Protein 2VB1 (pdb70)

CATH classification: 1.10.530.10

Foldseek 3Di:
DADDLLRVLVLLVVLPNDCQLNDHSLLLSQQLCQQPVRQQQDWAQDPQQWIFHGSNRHIQQDDAPQPGHPNGNNQLVHHRVVSSDPRNNSVSSSVSSCVVVPDDVVVRPSSVVPPPPDPSVVSNPPHDD

InterPro domains:
  IPR000974 Glycoside hydrolase, family 22, lysozyme [PR00137] (20-38)
  IPR000974 Glycoside hydrolase, family 22, lysozyme [PR00137] (51-63)
  IPR000974 Glycoside hydrolase, family 22, lysozyme [PR00137] (88-98)
  IPR000974 Glycoside hydrolase, family 22, lysozyme [PR00137] (99-114)
  IPR000974 Glycoside hydrolase, family 22, lysozyme [PR00137] (121-130)
  IPR000974 Glycoside hydrolase, family 22, lysozyme [PR00137] (131-144)
  IPR001916 Glycoside hydrolase, family 22 [PF00062] (19-145)
  IPR001916 Glycoside hydrolase, family 22 [PR00135] (21-31)
  IPR001916 Glycoside hydrolase, family 22 [PR00135] (41-50)
  IPR001916 Glycoside hydrolase, family 22 [PR00135] (68-84)
  IPR001916 Glycoside hydrolase, family 22 [PR00135] (92-101)
  IPR001916 Glycoside hydrolase, family 22 [PR00135] (102-117)
  IPR001916 Glycoside hydrolase, family 22 [PR00135] (122-133)
  IPR001916 Glycoside hydrolase, family 22 [PS51348] (19-147)
  IPR001916 Glycoside hydrolase, family 22 [PTHR11407] (5-146)
  IPR001916 Glycoside hydrolase, family 22 [SM00263] (19-146)
  IPR019799 Glycoside hydrolase family 22 domain [PS00128] (94-112)
  IPR023346 Lysozyme-like domain superfamily [SSF53955] (18-146)

Structure (mmCIF, N/CA/C/O backbone):
data_2VB1
#
_entry.id   2VB1
#
_cell.length_a   27.070
_cell.length_b   31.250
_cell.length_c   33.760
_cell.angle_alpha   87.98
_cell.angle_beta   108.00
_cell.angle_gamma   112.11
#
_symmetry.space_group_name_H-M   'P 1'
#
loop_
_entity.id
_entity.type
_entity.pdbx_description
1 polymer 'LYSOZYME C'
2 non-polymer 'ACETATE ION'
3 non-polymer 1,2-ETHANEDIOL
4 non-polymer 'NITRATE ION'
5 water water
#
loop_
_atom_site.group_PDB
_atom_site.id
_atom_site.type_symbol
_atom_site.label_atom_id
_atom_site.label_alt_id
_atom_site.label_comp_id
_atom_site.label_asym_id
_atom_site.label_entity_id
_atom_site.label_seq_id
_atom_site.pdbx_PDB_ins_code
_atom_site.Cartn_x
_atom_site.Cartn_y
_atom_site.Cartn_z
_atom_site.occupancy
_atom_site.B_iso_or_equiv
_atom_site.auth_seq_id
_atom_site.auth_comp_id
_atom_site.auth_asym_id
_atom_site.auth_atom_id
_atom_site.pdbx_PDB_model_num
ATOM 1 N N . LYS A 1 1 ? 1.984 5.113 14.226 1.00 6.14 1 LYS A N 1
ATOM 2 C CA . LYS A 1 1 ? 1.811 6.069 13.092 1.00 5.23 1 LYS A CA 1
ATOM 3 C C . LYS A 1 1 ? 2.502 7.339 13.503 1.00 4.84 1 LYS A C 1
ATOM 4 O O . LYS A 1 1 ? 2.414 7.746 14.659 1.00 5.74 1 LYS A O 1
ATOM 32 N N . VAL A 1 2 ? 3.158 7.981 12.535 1.00 4.37 2 VAL A N 1
ATOM 33 C CA . VAL A 1 2 ? 3.746 9.291 12.770 1.00 3.86 2 VAL A CA 1
ATOM 34 C C . VAL A 1 2 ? 2.924 10.265 11.925 1.00 3.50 2 VAL A C 1
ATOM 35 O O . VAL A 1 2 ? 2.943 10.204 10.688 1.00 4.08 2 VAL A O 1
ATOM 48 N N . PHE A 1 3 ? 2.160 11.136 12.605 1.00 3.59 3 PHE A N 1
ATOM 49 C CA . PHE A 1 3 ? 1.304 12.072 11.917 1.00 3.48 3 PHE A CA 1
ATOM 50 C C . PHE A 1 3 ? 2.098 13.231 11.283 1.00 3.53 3 PHE A C 1
ATOM 51 O O . PHE A 1 3 ? 3.153 13.623 11.748 1.00 4.28 3 PHE A O 1
ATOM 68 N N . GLY A 1 4 ? 1.468 13.810 10.239 1.00 3.65 4 GLY A N 1
ATOM 69 C CA . GLY A 1 4 ? 1.787 15.159 9.836 1.00 4.02 4 GLY A CA 1
ATOM 70 C C . GLY A 1 4 ? 1.006 16.175 10.655 1.00 3.59 4 GLY A C 1
ATOM 71 O O . GLY A 1 4 ? -0.045 15.856 11.213 1.00 3.64 4 GLY A O 1
ATOM 75 N N A ARG A 1 5 ? 1.466 17.469 10.726 0.72 3.16 5 ARG A N 1
ATOM 76 N N B ARG A 1 5 ? 1.664 17.227 10.628 0.28 4.64 5 ARG A N 1
ATOM 77 C CA A ARG A 1 5 ? 0.795 18.453 11.569 0.72 3.09 5 ARG A CA 1
ATOM 78 C CA B ARG A 1 5 ? 1.042 18.269 11.367 0.28 4.47 5 ARG A CA 1
ATOM 79 C C A ARG A 1 5 ? -0.640 18.704 11.115 0.72 3.08 5 ARG A C 1
ATOM 80 C C B ARG A 1 5 ? -0.393 18.572 11.028 0.28 4.01 5 ARG A C 1
ATOM 81 O O A ARG A 1 5 ? -1.521 18.845 11.937 0.72 3.19 5 ARG A O 1
ATOM 82 O O B ARG A 1 5 ? -1.201 18.596 11.905 0.28 4.39 5 ARG A O 1
ATOM 123 N N . CYS A 1 6 ? -0.808 18.818 9.774 1.00 3.68 6 CYS A N 1
ATOM 124 C CA . CYS A 1 6 ? -2.132 19.145 9.321 1.00 3.76 6 CYS A CA 1
ATOM 125 C C . CYS A 1 6 ? -3.099 17.960 9.456 1.00 3.69 6 CYS A C 1
ATOM 126 O O . CYS A 1 6 ? -4.290 18.146 9.760 1.00 4.26 6 CYS A O 1
ATOM 133 N N . GLU A 1 7 ? -2.589 16.758 9.225 1.00 3.53 7 GLU A N 1
ATOM 134 C CA . GLU A 1 7 ? -3.391 15.554 9.400 1.00 3.46 7 GLU A CA 1
ATOM 135 C C . GLU A 1 7 ? -3.799 15.410 10.865 1.00 3.42 7 GLU A C 1
ATOM 136 O O . GLU A 1 7 ? -4.948 15.082 11.188 1.00 4.00 7 GLU A O 1
ATOM 148 N N . LEU A 1 8 ? -2.851 15.654 11.777 1.00 3.35 8 LEU A N 1
ATOM 149 C CA . LEU A 1 8 ? -3.192 15.570 13.188 1.00 3.36 8 LEU A CA 1
ATOM 150 C C . LEU A 1 8 ? -4.165 16.678 13.564 1.00 3.48 8 LEU A C 1
ATOM 151 O O . LEU A 1 8 ? -5.110 16.438 14.331 1.00 3.93 8 LEU A O 1
ATOM 167 N N . ALA A 1 9 ? -3.955 17.887 13.047 1.00 3.68 9 ALA A N 1
ATOM 168 C CA . ALA A 1 9 ? -4.867 18.981 13.338 1.00 3.89 9 ALA A CA 1
ATOM 169 C C . ALA A 1 9 ? -6.305 18.583 12.960 1.00 3.91 9 ALA A C 1
ATOM 170 O O . ALA A 1 9 ? -7.238 18.814 13.719 1.00 4.39 9 ALA A O 1
ATOM 177 N N . ALA A 1 10 ? -6.470 18.020 11.755 1.00 4.30 10 ALA A N 1
ATOM 178 C CA . ALA A 1 10 ? -7.817 17.667 11.324 1.00 4.63 10 ALA A CA 1
ATOM 179 C C . ALA A 1 10 ? -8.419 16.586 12.197 1.00 4.51 10 ALA A C 1
ATOM 180 O O . ALA A 1 10 ? -9.610 16.638 12.537 1.00 5.13 10 ALA A O 1
ATOM 187 N N . ALA A 1 11 ? -7.625 15.574 12.565 1.00 4.31 11 ALA A N 1
ATOM 188 C CA . ALA A 1 11 ? -8.119 14.507 13.418 1.00 4.47 11 ALA A CA 1
ATOM 189 C C . ALA A 1 11 ? -8.502 15.042 14.803 1.00 4.20 11 ALA A C 1
ATOM 190 O O . ALA A 1 11 ? -9.539 14.700 15.357 1.00 4.85 11 ALA A O 1
ATOM 197 N N . MET A 1 12 ? -7.626 15.893 15.368 1.00 3.84 12 MET A N 1
ATOM 198 C CA . MET A 1 12 ? -7.926 16.470 16.667 1.00 3.79 12 MET A CA 1
ATOM 199 C C . MET A 1 12 ? -9.184 17.332 16.618 1.00 4.17 12 MET A C 1
ATOM 200 O O . MET A 1 12 ? -9.977 17.328 17.556 1.00 5.06 12 MET A O 1
ATOM 214 N N . LYS A 1 13 ? -9.373 18.072 15.530 1.00 4.25 13 LYS A N 1
ATOM 215 C CA . LYS A 1 13 ? -10.563 18.899 15.383 1.00 4.97 13 LYS A CA 1
ATOM 216 C C . LYS A 1 13 ? -11.813 18.017 15.298 1.00 5.10 13 LYS A C 1
ATOM 217 O O . LYS A 1 13 ? -12.834 18.305 15.922 1.00 5.62 13 LYS A O 1
ATOM 236 N N . ARG A 1 14 ? -11.752 16.928 14.519 1.00 4.98 14 ARG A N 1
ATOM 237 C CA . ARG A 1 14 ? -12.899 16.029 14.440 1.00 5.61 14 ARG A CA 1
ATOM 238 C C . ARG A 1 14 ? -13.248 15.482 15.790 1.00 5.96 14 ARG A C 1
ATOM 239 O O . ARG A 1 14 ? -14.430 15.235 16.075 1.00 8.24 14 ARG A O 1
ATOM 278 N N . HIS A 1 15 ? -12.249 15.252 16.646 1.00 5.76 15 HIS A N 1
ATOM 279 C CA . HIS A 1 15 ? -12.449 14.731 17.991 1.00 6.82 15 HIS A CA 1
ATOM 280 C C . HIS A 1 15 ? -12.709 15.795 19.022 1.00 7.06 15 HIS A C 1
ATOM 281 O O . HIS A 1 15 ? -12.753 15.505 20.196 1.00 9.25 15 HIS A O 1
ATOM 306 N N . GLY A 1 16 ? -12.964 17.064 18.598 1.00 6.67 16 GLY A N 1
ATOM 307 C CA . GLY A 1 16 ? -13.454 18.075 19.496 1.00 7.11 16 GLY A CA 1
ATOM 308 C C . GLY A 1 16 ? -12.431 18.819 20.285 1.00 6.23 16 GLY A C 1
ATOM 309 O O . GLY A 1 16 ? -12.824 19.479 21.236 1.00 8.68 16 GLY A O 1
ATOM 313 N N . LEU A 1 17 ? -11.136 18.836 19.887 1.00 5.37 17 LEU A N 1
ATOM 314 C CA A LEU A 1 17 ? -10.150 19.598 20.671 0.72 5.39 17 LEU A CA 1
ATOM 315 C CA B LEU A 1 17 ? -10.118 19.513 20.654 0.28 5.36 17 LEU A CA 1
ATOM 316 C C . LEU A 1 17 ? -10.023 21.024 20.340 1.00 5.44 17 LEU A C 1
ATOM 317 O O . LEU A 1 17 ? -9.456 21.762 21.171 1.00 6.04 17 LEU A O 1
ATOM 347 N N . ASP A 1 18 ? -10.473 21.485 19.187 1.00 5.39 18 ASP A N 1
ATOM 348 C CA A ASP A 1 18 ? -10.239 22.884 18.888 0.68 4.62 18 ASP A CA 1
ATOM 349 C CA B ASP A 1 18 ? -10.469 22.972 18.904 0.40 9.42 18 ASP A CA 1
ATOM 350 C C A ASP A 1 18 ? -11.080 23.737 19.834 0.68 4.42 18 ASP A C 1
ATOM 351 C C B ASP A 1 18 ? -11.235 23.875 19.847 0.32 8.78 18 ASP A C 1
ATOM 352 O O A ASP A 1 18 ? -12.309 23.693 19.776 0.68 5.22 18 ASP A O 1
ATOM 353 O O B ASP A 1 18 ? -12.479 23.866 19.919 0.32 15.29 18 ASP A O 1
ATOM 369 N N A ASN A 1 19 ? -10.413 24.530 20.675 0.80 4.20 19 ASN A N 1
ATOM 370 N N B ASN A 1 19 ? -10.570 24.727 20.633 0.20 7.16 19 ASN A N 1
ATOM 371 C CA A ASN A 1 19 ? -11.082 25.375 21.661 0.80 3.87 19 ASN A CA 1
ATOM 372 C CA B ASN A 1 19 ? -10.855 25.664 21.730 0.20 9.83 19 ASN A CA 1
ATOM 373 C C A ASN A 1 19 ? -11.670 24.576 22.810 0.80 3.76 19 ASN A C 1
ATOM 374 C C B ASN A 1 19 ? -11.342 25.102 23.065 0.20 9.22 19 ASN A C 1
ATOM 375 O O A ASN A 1 19 ? -12.469 25.126 23.586 0.80 4.27 19 ASN A O 1
ATOM 376 O O B ASN A 1 19 ? -11.880 25.746 23.979 0.20 12.23 19 ASN A O 1
ATOM 397 N N A TYR A 1 20 ? -11.243 23.333 22.984 0.87 4.18 20 TYR A N 1
ATOM 398 N N B TYR A 1 20 ? -11.146 23.834 23.216 0.13 6.55 20 TYR A N 1
ATOM 399 C CA A TYR A 1 20 ? -11.710 22.554 24.124 0.87 4.10 20 TYR A CA 1
ATOM 400 C CA B TYR A 1 20 ? -11.631 22.981 24.278 0.13 6.61 20 TYR A CA 1
ATOM 401 C C A TYR A 1 20 ? -11.173 23.193 25.411 0.87 4.12 20 TYR A C 1
ATOM 402 C C B TYR A 1 20 ? -11.041 23.477 25.594 0.13 6.50 20 TYR A C 1
ATOM 403 O O A TYR A 1 20 ? -9.964 23.373 25.561 0.87 4.38 20 TYR A O 1
ATOM 404 O O B TYR A 1 20 ? -9.835 23.614 25.766 0.13 7.52 20 TYR A O 1
ATOM 428 N N A ARG A 1 21 ? -12.127 23.585 26.249 0.70 4.47 21 ARG A N 1
ATOM 429 N N B ARG A 1 21 ? -12.008 23.731 26.483 0.30 7.06 21 ARG A N 1
ATOM 430 C CA A ARG A 1 21 ? -11.829 24.316 27.486 0.70 4.45 21 ARG A CA 1
ATOM 431 C CA B ARG A 1 21 ? -11.571 24.331 27.682 0.30 6.22 21 ARG A CA 1
ATOM 432 C C A ARG A 1 21 ? -10.870 25.497 27.223 0.70 3.81 21 ARG A C 1
ATOM 433 C C B ARG A 1 21 ? -10.607 25.509 27.624 0.30 6.01 21 ARG A C 1
ATOM 434 O O A ARG A 1 21 ? -10.035 25.868 28.037 0.70 5.15 21 ARG A O 1
ATOM 435 O O B ARG A 1 21 ? -9.790 25.790 28.483 0.30 6.48 21 ARG A O 1
ATOM 476 N N A GLY A 1 22 ? -11.077 26.152 26.086 0.79 3.54 22 GLY A N 1
ATOM 477 N N B GLY A 1 22 ? -10.732 26.406 26.665 0.21 7.12 22 GLY A N 1
ATOM 478 C CA A GLY A 1 22 ? -10.356 27.359 25.763 0.79 3.55 22 GLY A CA 1
ATOM 479 C CA B GLY A 1 22 ? -9.897 27.601 26.609 0.21 6.30 22 GLY A CA 1
ATOM 480 C C A GLY A 1 22 ? -8.960 27.184 25.193 0.79 3.24 22 GLY A C 1
ATOM 481 C C B GLY A 1 22 ? -8.649 27.364 25.718 0.21 5.44 22 GLY A C 1
ATOM 482 O O A GLY A 1 22 ? -8.245 28.180 25.080 0.79 3.98 22 GLY A O 1
ATOM 483 O O B GLY A 1 22 ? -7.893 28.359 25.692 0.21 7.24 22 GLY A O 1
ATOM 490 N N A TYR A 1 23 ? -8.608 25.950 24.792 0.79 3.33 23 TYR A N 1
ATOM 491 N N B TYR A 1 23 ? -8.473 26.174 25.092 0.21 5.23 23 TYR A N 1
ATOM 492 C CA . TYR A 1 23 ? -7.295 25.702 24.226 1.00 3.81 23 TYR A CA 1
ATOM 493 C C A TYR A 1 23 ? -7.442 25.418 22.725 0.79 3.48 23 TYR A C 1
ATOM 494 C C B TYR A 1 23 ? -7.596 25.578 22.711 0.22 4.50 23 TYR A C 1
ATOM 495 O O . TYR A 1 23 ? -8.062 24.465 22.296 1.00 4.22 23 TYR A O 1
ATOM 514 N N A SER A 1 24 ? -6.879 26.352 21.945 0.79 3.55 24 SER A N 1
ATOM 515 N N B SER A 1 24 ? -7.228 26.748 22.123 0.22 7.50 24 SER A N 1
ATOM 516 C CA A SER A 1 24 ? -6.998 26.275 20.510 0.79 3.34 24 SER A CA 1
ATOM 517 C CA B SER A 1 24 ? -7.034 26.966 20.707 0.22 7.36 24 SER A CA 1
ATOM 518 C C A SER A 1 24 ? -6.314 25.013 19.965 0.79 3.17 24 SER A C 1
ATOM 519 C C B SER A 1 24 ? -6.386 25.699 20.137 0.22 6.87 24 SER A C 1
ATOM 520 O O A SER A 1 24 ? -5.394 24.433 20.546 0.79 3.44 24 SER A O 1
ATOM 521 O O B SER A 1 24 ? -5.434 25.081 20.665 0.22 8.10 24 SER A O 1
ATOM 536 N N A LEU A 1 25 ? -6.761 24.662 18.751 0.83 3.34 25 LEU A N 1
ATOM 537 N N B LEU A 1 25 ? -6.840 25.284 18.976 0.17 6.88 25 LEU A N 1
ATOM 538 C CA A LEU A 1 25 ? -6.172 23.532 18.049 0.83 3.18 25 LEU A CA 1
ATOM 539 C CA B LEU A 1 25 ? -6.326 24.063 18.365 0.17 5.23 25 LEU A CA 1
ATOM 540 C C A LEU A 1 25 ? -4.648 23.619 17.956 0.83 3.22 25 LEU A C 1
ATOM 541 C C B LEU A 1 25 ? -4.820 23.913 18.203 0.17 4.25 25 LEU A C 1
ATOM 542 O O A LEU A 1 25 ? -3.963 22.606 18.111 0.83 3.93 25 LEU A O 1
ATOM 543 O O B LEU A 1 25 ? -4.222 22.865 18.468 0.17 4.59 25 LEU A O 1
ATOM 574 N N . GLY A 1 26 ? -4.118 24.827 17.691 1.00 3.70 26 GLY A N 1
ATOM 575 C CA . GLY A 1 26 ? -2.680 24.946 17.586 1.00 3.98 26 GLY A CA 1
ATOM 576 C C . GLY A 1 26 ? -1.950 24.576 18.869 1.00 3.42 26 GLY A C 1
ATOM 577 O O . GLY A 1 26 ? -0.848 24.027 18.827 1.00 3.62 26 GLY A O 1
ATOM 581 N N . ASN A 1 27 ? -2.543 24.897 20.030 1.00 3.54 27 ASN A N 1
ATOM 582 C CA . ASN A 1 27 ? -1.946 24.449 21.278 1.00 3.32 27 ASN A CA 1
ATOM 583 C C . ASN A 1 27 ? -1.809 22.924 21.344 1.00 3.20 27 ASN A C 1
ATOM 584 O O . ASN A 1 27 ? -0.789 22.410 21.812 1.00 3.44 27 ASN A O 1
ATOM 595 N N . TRP A 1 28 ? -2.862 22.214 20.931 1.00 3.31 28 TRP A N 1
ATOM 596 C CA . TRP A 1 28 ? -2.856 20.757 20.995 1.00 3.26 28 TRP A CA 1
ATOM 597 C C . TRP A 1 28 ? -1.864 20.139 20.011 1.00 3.02 28 TRP A C 1
ATOM 598 O O . TRP A 1 28 ? -1.181 19.165 20.332 1.00 3.40 28 TRP A O 1
ATOM 619 N N . VAL A 1 29 ? -1.817 20.697 18.785 1.00 3.04 29 VAL A N 1
ATOM 620 C CA . VAL A 1 29 ? -0.876 20.186 17.797 1.00 2.86 29 VAL A CA 1
ATOM 621 C C . VAL A 1 29 ? 0.556 20.453 18.255 1.00 2.92 29 VAL A C 1
ATOM 622 O O . VAL A 1 29 ? 1.426 19.586 18.156 1.00 3.24 29 VAL A O 1
ATOM 635 N N . CYS A 1 30 ? 0.812 21.676 18.756 1.00 3.08 30 CYS A N 1
ATOM 636 C CA . CYS A 1 30 ? 2.126 22.000 19.284 1.00 3.13 30 CYS A CA 1
ATOM 637 C C . CYS A 1 30 ? 2.514 21.051 20.422 1.00 2.99 30 CYS A C 1
ATOM 638 O O . CYS A 1 30 ? 3.642 20.563 20.489 1.00 3.25 30 CYS A O 1
ATOM 645 N N . ALA A 1 31 ? 1.557 20.769 21.329 1.00 3.04 31 ALA A N 1
ATOM 646 C CA . ALA A 1 31 ? 1.877 19.876 22.429 1.00 3.14 31 ALA A CA 1
ATOM 647 C C . ALA A 1 31 ? 2.299 18.505 21.896 1.00 3.01 31 ALA A C 1
ATOM 648 O O . ALA A 1 31 ? 3.268 17.909 22.381 1.00 3.51 31 ALA A O 1
ATOM 655 N N . ALA A 1 32 ? 1.554 17.978 20.913 1.00 3.03 32 ALA A N 1
ATOM 656 C CA . ALA A 1 32 ? 1.905 16.681 20.367 1.00 3.03 32 ALA A CA 1
ATOM 657 C C . ALA A 1 32 ? 3.267 16.703 19.667 1.00 3.05 32 ALA A C 1
ATOM 658 O O . ALA A 1 32 ? 4.039 15.737 19.758 1.00 3.64 32 ALA A O 1
ATOM 665 N N . LYS A 1 33 ? 3.566 17.789 18.949 1.00 3.06 33 LYS A N 1
ATOM 666 C CA . LYS A 1 33 ? 4.856 17.888 18.271 1.00 3.29 33 LYS A CA 1
ATOM 667 C C . LYS A 1 33 ? 5.992 17.677 19.266 1.00 3.35 33 LYS A C 1
ATOM 668 O O . LYS A 1 33 ? 6.944 16.932 19.001 1.00 4.08 33 LYS A O 1
ATOM 687 N N . PHE A 1 34 ? 5.924 18.402 20.393 1.00 3.32 34 PHE A N 1
ATOM 688 C CA . PHE A 1 34 ? 7.055 18.392 21.299 1.00 3.79 34 PHE A CA 1
ATOM 689 C C . PHE A 1 34 ? 7.002 17.254 22.320 1.00 3.79 34 PHE A C 1
ATOM 690 O O . PHE A 1 34 ? 8.045 16.847 22.819 1.00 5.59 34 PHE A O 1
ATOM 707 N N . GLU A 1 35 ? 5.805 16.722 22.601 1.00 3.20 35 GLU A N 1
ATOM 708 C CA . GLU A 1 35 ? 5.722 15.553 23.462 1.00 3.19 35 GLU A CA 1
ATOM 709 C C . GLU A 1 35 ? 6.248 14.298 22.764 1.00 3.28 35 GLU A C 1
ATOM 710 O O . GLU A 1 35 ? 6.992 13.525 23.356 1.00 3.79 35 GLU A O 1
ATOM 722 N N . SER A 1 36 ? 5.817 14.081 21.503 1.00 4.19 36 SER A N 1
ATOM 723 C CA . SER A 1 36 ? 6.037 12.791 20.861 1.00 4.48 36 SER A CA 1
ATOM 724 C C . SER A 1 36 ? 6.589 12.897 19.451 1.00 4.12 36 SER A C 1
ATOM 725 O O . SER A 1 36 ? 6.749 11.846 18.797 1.00 4.51 36 SER A O 1
ATOM 733 N N . ASN A 1 37 ? 6.794 14.103 18.918 1.00 4.26 37 ASN A N 1
ATOM 734 C CA A ASN A 1 37 ? 7.084 14.348 17.464 0.47 4.17 37 ASN A CA 1
ATOM 735 C CA B ASN A 1 37 ? 7.113 14.202 17.560 0.52 5.07 37 ASN A CA 1
ATOM 736 C C . ASN A 1 37 ? 6.063 13.542 16.650 1.00 3.48 37 ASN A C 1
ATOM 737 O O . ASN A 1 37 ? 6.369 12.973 15.607 1.00 4.23 37 ASN A O 1
ATOM 757 N N . PHE A 1 38 ? 4.801 13.647 17.095 1.00 3.13 38 PHE A N 1
ATOM 758 C CA . PHE A 1 38 ? 3.650 13.164 16.356 1.00 3.14 38 PHE A CA 1
ATOM 759 C C . PHE A 1 38 ? 3.579 11.629 16.241 1.00 3.06 38 PHE A C 1
ATOM 760 O O . PHE A 1 38 ? 2.803 11.106 15.437 1.00 3.54 38 PHE A O 1
ATOM 777 N N . ASN A 1 39 ? 4.345 10.912 17.073 1.00 3.45 39 ASN A N 1
ATOM 778 C CA A ASN A 1 39 ? 4.369 9.471 16.979 0.55 3.05 39 ASN A CA 1
ATOM 779 C CA B ASN A 1 39 ? 4.463 9.438 17.045 0.45 3.44 39 ASN A CA 1
ATOM 780 C C . ASN A 1 39 ? 3.416 8.836 17.999 1.00 2.86 39 ASN A C 1
ATOM 781 O O . ASN A 1 39 ? 3.573 8.950 19.218 1.00 3.09 39 ASN A O 1
ATOM 801 N N . THR A 1 40 ? 2.393 8.154 17.454 1.00 3.02 40 THR A N 1
ATOM 802 C CA . THR A 1 40 ? 1.393 7.545 18.302 1.00 2.94 40 THR A CA 1
ATOM 803 C C . THR A 1 40 ? 1.932 6.441 19.201 1.00 2.80 40 THR A C 1
ATOM 804 O O . THR A 1 40 ? 1.267 6.093 20.185 1.00 3.42 40 THR A O 1
ATOM 815 N N . GLN A 1 41 ? 3.095 5.879 18.863 1.00 2.90 41 GLN A N 1
ATOM 816 C CA A GLN A 1 41 ? 3.648 4.786 19.656 0.69 3.35 41 GLN A CA 1
ATOM 817 C CA B GLN A 1 41 ? 3.747 4.794 19.552 0.31 2.85 41 GLN A CA 1
ATOM 818 C C . GLN A 1 41 ? 4.703 5.256 20.639 1.00 3.19 41 GLN A C 1
ATOM 819 O O . GLN A 1 41 ? 5.325 4.424 21.314 1.00 4.24 41 GLN A O 1
ATOM 845 N N . ALA A 1 42 ? 4.923 6.564 20.777 1.00 3.12 42 ALA A N 1
ATOM 846 C CA . ALA A 1 42 ? 5.969 7.043 21.664 1.00 3.25 42 ALA A CA 1
ATOM 847 C C . ALA A 1 42 ? 5.745 6.559 23.099 1.00 2.88 42 ALA A C 1
ATOM 848 O O . ALA A 1 42 ? 4.630 6.583 23.618 1.00 3.14 42 ALA A O 1
ATOM 855 N N A THR A 1 43 ? 6.851 6.185 23.759 0.83 3.37 43 THR A N 1
ATOM 856 N N B THR A 1 43 ? 6.836 6.198 23.751 0.17 3.09 43 THR A N 1
ATOM 857 C CA A THR A 1 43 ? 6.844 5.867 25.168 0.83 3.17 43 THR A CA 1
ATOM 858 C CA B THR A 1 43 ? 6.819 5.619 25.078 0.17 3.75 43 THR A CA 1
ATOM 859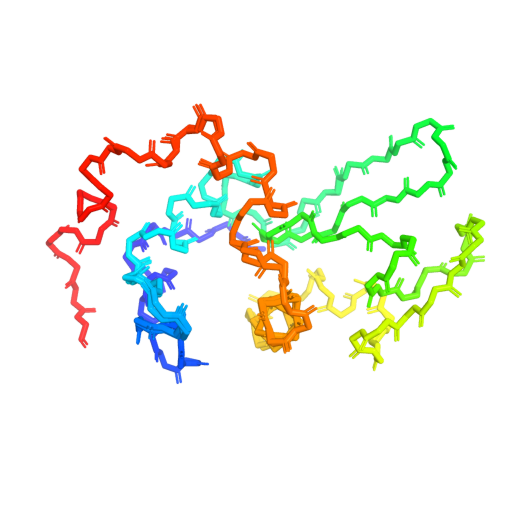 C C A THR A 1 43 ? 8.055 6.530 25.833 0.83 3.29 43 THR A C 1
ATOM 860 C C B THR A 1 43 ? 8.026 6.130 25.851 0.17 4.31 43 THR A C 1
ATOM 861 O O A THR A 1 43 ? 9.114 6.663 25.241 0.83 4.97 43 THR A O 1
ATOM 862 O O B THR A 1 43 ? 9.165 5.892 25.426 0.17 6.53 43 THR A O 1
ATOM 883 N N . ASN A 1 44 ? 7.863 6.887 27.082 1.00 3.31 44 ASN A N 1
ATOM 884 C CA . ASN A 1 44 ? 8.969 7.366 27.904 1.00 3.27 44 ASN A CA 1
ATOM 885 C C . ASN A 1 44 ? 8.838 6.671 29.259 1.00 3.08 44 ASN A C 1
ATOM 886 O O . ASN A 1 44 ? 7.871 6.908 29.990 1.00 3.86 44 ASN A O 1
ATOM 897 N N . ARG A 1 45 ? 9.802 5.824 29.573 1.00 3.20 45 ARG A N 1
ATOM 898 C CA . ARG A 1 45 ? 9.752 5.026 30.788 1.00 3.36 45 ARG A CA 1
ATOM 899 C C . ARG A 1 45 ? 10.521 5.760 31.881 1.00 3.58 45 ARG A C 1
ATOM 900 O O . ARG A 1 45 ? 11.742 5.941 31.797 1.00 4.99 45 ARG A O 1
ATOM 939 N N . ASN A 1 46 ? 9.795 6.217 32.899 1.00 3.90 46 ASN A N 1
ATOM 940 C CA . ASN A 1 46 ? 10.374 7.014 33.958 1.00 3.76 46 ASN A CA 1
ATOM 941 C C . ASN A 1 46 ? 10.970 6.129 35.057 1.00 3.80 46 ASN A C 1
ATOM 942 O O . ASN A 1 46 ? 10.550 5.005 35.303 1.00 5.48 46 ASN A O 1
ATOM 953 N N . THR A 1 47 ? 11.903 6.725 35.805 1.00 3.99 47 THR A N 1
ATOM 954 C CA . THR A 1 47 ? 12.533 6.003 36.901 1.00 4.18 47 THR A CA 1
ATOM 955 C C . THR A 1 47 ? 11.642 5.864 38.125 1.00 4.48 47 THR A C 1
ATOM 956 O O . THR A 1 47 ? 11.930 5.032 38.982 1.00 7.04 47 THR A O 1
ATOM 967 N N . ASP A 1 48 ? 10.537 6.613 38.186 1.00 4.17 48 ASP A N 1
ATOM 968 C CA . ASP A 1 48 ? 9.586 6.503 39.270 1.00 4.81 48 ASP A CA 1
ATOM 969 C C . ASP A 1 48 ? 8.634 5.303 39.076 1.00 5.70 48 ASP A C 1
ATOM 970 O O . ASP A 1 48 ? 7.755 5.075 39.897 1.00 7.92 48 ASP A O 1
ATOM 985 N N . GLY A 1 49 ? 8.830 4.526 38.006 1.00 5.35 49 GLY A N 1
ATOM 986 C CA . GLY A 1 49 ? 8.020 3.362 37.707 1.00 6.16 49 GLY A CA 1
ATOM 987 C C . GLY A 1 49 ? 6.785 3.635 36.869 1.00 5.21 49 GLY A C 1
ATOM 988 O O . GLY A 1 49 ? 6.109 2.685 36.498 1.00 7.15 49 GLY A O 1
ATOM 992 N N . SER A 1 50 ? 6.548 4.917 36.575 1.00 3.53 50 SER A N 1
ATOM 993 C CA . SER A 1 50 ? 5.504 5.278 35.639 1.00 3.14 50 SER A CA 1
ATOM 994 C C . SER A 1 50 ? 6.076 5.360 34.208 1.00 3.12 50 SER A C 1
ATOM 995 O O . SER A 1 50 ? 7.295 5.396 34.021 1.00 3.96 50 SER A O 1
ATOM 1003 N N . THR A 1 51 ? 5.157 5.443 33.250 1.00 2.80 51 THR A N 1
ATOM 1004 C CA . THR A 1 51 ? 5.508 5.580 31.851 1.00 2.69 51 THR A CA 1
ATOM 1005 C C . THR A 1 51 ? 4.561 6.609 31.241 1.00 2.37 51 THR A C 1
ATOM 1006 O O . THR A 1 51 ? 3.393 6.707 31.628 1.00 2.68 51 THR A O 1
ATOM 1017 N N . ASP A 1 52 ? 5.098 7.356 30.266 1.00 2.49 52 ASP A N 1
ATOM 1018 C CA . ASP A 1 52 ? 4.323 8.296 29.480 1.00 2.42 52 ASP A CA 1
ATOM 1019 C C . ASP A 1 52 ? 4.026 7.654 28.117 1.00 2.43 52 ASP A C 1
ATOM 1020 O O . ASP A 1 52 ? 4.932 7.125 27.468 1.00 3.19 52 ASP A O 1
ATOM 1029 N N . TYR A 1 53 ? 2.750 7.723 27.712 1.00 2.36 53 TYR A N 1
ATOM 1030 C CA . TYR A 1 53 ? 2.293 6.960 26.564 1.00 2.37 53 TYR A CA 1
ATOM 1031 C C . TYR A 1 53 ? 1.675 7.826 25.472 1.00 2.28 53 TYR A C 1
ATOM 1032 O O . TYR A 1 53 ? 0.762 8.631 25.717 1.00 2.61 53 TYR A O 1
ATOM 1050 N N . GLY A 1 54 ? 2.103 7.547 24.243 1.00 2.52 54 GLY A N 1
ATOM 1051 C CA . GLY A 1 54 ? 1.406 7.968 23.055 1.00 2.69 54 GLY A CA 1
ATOM 1052 C C . GLY A 1 54 ? 1.721 9.385 22.607 1.00 2.44 54 GLY A C 1
ATOM 1053 O O . GLY A 1 54 ? 2.671 10.044 23.060 1.00 2.69 54 GLY A O 1
ATOM 1057 N N . ILE A 1 55 ? 0.882 9.844 21.683 1.00 2.74 55 ILE A N 1
ATOM 1058 C CA A ILE A 1 55 ? 1.192 11.080 20.981 0.73 2.50 55 ILE A CA 1
ATOM 1059 C CA B ILE A 1 55 ? 0.829 11.147 20.968 0.27 2.76 55 ILE A CA 1
ATOM 1060 C C . ILE A 1 55 ? 1.141 12.303 21.921 1.00 2.91 55 ILE A C 1
ATOM 1061 O O . ILE A 1 55 ? 1.772 13.314 21.609 1.00 3.56 55 ILE A O 1
ATOM 1091 N N . LEU A 1 56 ? 0.424 12.203 23.058 1.00 2.71 56 LEU A N 1
ATOM 1092 C CA . LEU A 1 56 ? 0.419 13.253 24.057 1.00 2.73 56 LEU A CA 1
ATOM 1093 C C . LEU A 1 56 ? 1.129 12.848 25.358 1.00 2.74 56 LEU A C 1
ATOM 1094 O O . LEU A 1 56 ? 1.050 13.557 26.357 1.00 3.51 56 LEU A O 1
ATOM 1110 N N . GLN A 1 57 ? 1.859 11.720 25.336 1.00 2.39 57 GLN A N 1
ATOM 1111 C CA . GLN A 1 57 ? 2.734 11.356 26.450 1.00 2.33 57 GLN A CA 1
ATOM 1112 C C . GLN A 1 57 ? 2.016 11.458 27.807 1.00 2.51 57 GLN A C 1
ATOM 1113 O O . GLN A 1 57 ? 2.487 12.061 28.760 1.00 3.52 57 GLN A O 1
ATOM 1127 N N . ILE A 1 58 ? 0.874 10.764 27.871 1.00 2.58 58 ILE A N 1
ATOM 1128 C CA . ILE A 1 58 ? 0.053 10.773 29.066 1.00 2.63 58 ILE A CA 1
ATOM 1129 C C . ILE A 1 58 ? 0.584 9.726 30.062 1.00 2.55 58 ILE A C 1
ATOM 1130 O O . ILE A 1 58 ? 0.920 8.599 29.701 1.00 2.82 58 ILE A O 1
ATOM 1146 N N . ASN A 1 59 ? 0.666 10.145 31.333 1.00 2.83 59 ASN A N 1
ATOM 1147 C CA . ASN A 1 59 ? 1.366 9.362 32.339 1.00 2.64 59 ASN A CA 1
ATOM 1148 C C . ASN A 1 59 ? 0.455 8.354 33.068 1.00 2.54 59 ASN A C 1
ATOM 1149 O O . ASN A 1 59 ? -0.710 8.593 33.367 1.00 3.29 59 ASN A O 1
ATOM 1160 N N . SER A 1 60 ? 1.101 7.225 33.412 1.00 2.42 60 SER A N 1
ATOM 1161 C CA . SER A 1 60 ? 0.417 6.083 34.006 1.00 2.41 60 SER A CA 1
ATOM 1162 C C . SER A 1 60 ? 0.194 6.151 35.510 1.00 2.42 60 SER A C 1
ATOM 1163 O O . SER A 1 60 ? -0.394 5.217 36.064 1.00 2.93 60 SER A O 1
ATOM 1171 N N . ARG A 1 61 ? 0.625 7.221 36.192 1.00 2.49 61 ARG A N 1
ATOM 1172 C CA A ARG A 1 61 ? 0.271 7.291 37.617 0.73 2.70 61 ARG A CA 1
ATOM 1173 C CA B ARG A 1 61 ? 0.307 7.392 37.602 0.27 2.15 61 ARG A CA 1
ATOM 1174 C C . ARG A 1 61 ? -1.172 7.788 37.742 1.00 2.62 61 ARG A C 1
ATOM 1175 O O . ARG A 1 61 ? -2.031 7.019 38.198 1.00 3.52 61 ARG A O 1
ATOM 1215 N N . TRP A 1 62 ? -1.487 9.007 37.302 1.00 2.77 62 TRP A N 1
ATOM 1216 C CA A TRP A 1 62 ? -2.810 9.505 37.443 0.61 3.02 62 TRP A CA 1
ATOM 1217 C CA B TRP A 1 62 ? -2.901 9.441 37.482 0.39 2.39 62 TRP A CA 1
ATOM 1218 C C . TRP A 1 62 ? -3.800 8.981 36.367 1.00 2.67 62 TRP A C 1
ATOM 1219 O O . TRP A 1 62 ? -4.991 8.860 36.656 1.00 3.31 62 TRP A O 1
ATOM 1259 N N . TRP A 1 63 ? -3.334 8.786 35.118 1.00 2.56 63 TRP A N 1
ATOM 1260 C CA . TRP A 1 63 ? -4.277 8.893 34.013 1.00 2.53 63 TRP A CA 1
ATOM 1261 C C . TRP A 1 63 ? -4.702 7.586 33.359 1.00 2.52 63 TRP A C 1
ATOM 1262 O O . TRP A 1 63 ? -5.874 7.442 33.015 1.00 3.47 63 TRP A O 1
ATOM 1283 N N . CYS A 1 64 ? -3.777 6.648 33.121 1.00 3.40 64 CYS A N 1
ATOM 1284 C CA . CYS A 1 64 ? -4.112 5.388 32.488 1.00 3.09 64 CYS A CA 1
ATOM 1285 C C . CYS A 1 64 ? -3.493 4.256 33.313 1.00 2.97 64 CYS A C 1
ATOM 1286 O O . CYS A 1 64 ? -2.539 4.496 34.054 1.00 3.15 64 CYS A O 1
ATOM 1293 N N . ASN A 1 65 ? -4.045 3.044 33.167 1.00 3.29 65 ASN A N 1
ATOM 1294 C CA . ASN A 1 65 ? -3.523 1.905 33.914 1.00 3.50 65 ASN A CA 1
ATOM 1295 C C . ASN A 1 65 ? -2.584 1.061 33.067 1.00 3.20 65 ASN A C 1
ATOM 1296 O O . ASN A 1 65 ? -2.994 0.528 32.028 1.00 3.85 65 ASN A O 1
ATOM 1307 N N . ASP A 1 66 ? -1.342 0.898 33.540 1.00 3.20 66 ASP A N 1
ATOM 1308 C CA . ASP A 1 66 ? -0.434 -0.045 32.913 1.00 3.48 66 ASP A CA 1
ATOM 1309 C C . ASP A 1 66 ? -0.077 -1.215 33.819 1.00 3.92 66 ASP A C 1
ATOM 1310 O O . ASP A 1 66 ? 0.710 -2.077 33.421 1.00 5.07 66 ASP A O 1
ATOM 1319 N N . GLY A 1 67 ? -0.636 -1.277 35.027 1.00 4.11 67 GLY A N 1
ATOM 1320 C CA . GLY A 1 67 ? -0.390 -2.391 35.919 1.00 4.81 67 GLY A CA 1
ATOM 1321 C C . GLY A 1 67 ? 0.976 -2.456 36.553 1.00 4.55 67 GLY A C 1
ATOM 1322 O O . GLY A 1 67 ? 1.257 -3.417 37.268 1.00 6.00 67 GLY A O 1
ATOM 1326 N N A ARG A 1 68 ? 1.802 -1.417 36.282 0.70 4.27 68 ARG A N 1
ATOM 1327 N N B ARG A 1 68 ? 1.894 -1.517 36.322 0.30 4.01 68 ARG A N 1
ATOM 1328 C CA A ARG A 1 68 ? 3.178 -1.451 36.722 0.70 5.75 68 ARG A CA 1
ATOM 1329 C CA B ARG A 1 68 ? 3.247 -1.514 36.855 0.30 4.27 68 ARG A CA 1
ATOM 1330 C C . ARG A 1 68 ? 3.595 -0.210 37.527 1.00 4.73 68 ARG A C 1
ATOM 1331 O O . ARG A 1 68 ? 4.748 -0.058 37.935 1.00 6.98 68 ARG A O 1
ATOM 1372 N N . THR A 1 69 ? 2.636 0.695 37.716 1.00 3.68 69 THR A N 1
ATOM 1373 C CA . THR A 1 69 ? 2.946 2.012 38.245 1.00 3.57 69 THR A CA 1
ATOM 1374 C C . THR A 1 69 ? 2.408 2.165 39.657 1.00 3.60 69 THR A C 1
ATOM 1375 O O . THR A 1 69 ? 1.230 1.852 39.903 1.00 4.25 69 THR A O 1
ATOM 1386 N N . PRO A 1 70 ? 3.192 2.676 40.610 1.00 3.85 70 PRO A N 1
ATOM 1387 C CA . PRO A 1 70 ? 2.659 2.924 41.944 1.00 4.11 70 PRO A CA 1
ATOM 1388 C C . PRO A 1 70 ? 1.613 4.038 41.914 1.00 4.31 70 PRO A C 1
ATOM 1389 O O . PRO A 1 70 ? 1.650 4.939 41.087 1.00 5.65 70 PRO A O 1
ATOM 1409 N N . GLY A 1 71 ? 0.679 3.983 42.877 1.00 4.79 71 GLY A N 1
ATOM 1410 C CA . GLY A 1 71 ? -0.243 5.099 43.039 1.00 5.54 71 GLY A CA 1
ATOM 1411 C C . GLY A 1 71 ? -1.258 5.270 41.930 1.00 4.71 71 GLY A C 1
ATOM 1412 O O . GLY A 1 71 ? -1.751 6.375 41.703 1.00 5.72 71 GLY A O 1
ATOM 1416 N N . SER A 1 72 ? -1.613 4.186 41.245 1.00 4.30 72 SER A N 1
ATOM 1417 C CA . SER A 1 72 ? -2.457 4.326 40.062 1.00 3.70 72 SER A CA 1
ATOM 1418 C C . SER A 1 72 ? -3.846 4.830 40.410 1.00 3.22 72 SER A C 1
ATOM 1419 O O . SER A 1 72 ? -4.536 4.235 41.244 1.00 4.39 72 SER A O 1
ATOM 1427 N N . ARG A 1 73 ? -4.266 5.868 39.682 1.00 2.71 73 ARG A N 1
ATOM 1428 C CA . ARG A 1 73 ? -5.615 6.417 39.799 1.00 2.75 73 ARG A CA 1
ATOM 1429 C C . ARG A 1 73 ? -6.494 6.077 38.588 1.00 2.77 73 ARG A C 1
ATOM 1430 O O . ARG A 1 73 ? -7.722 6.132 38.675 1.00 3.40 73 ARG A O 1
ATOM 1469 N N . ASN A 1 74 ? -5.869 5.825 37.430 1.00 2.76 74 ASN A N 1
ATOM 1470 C CA . ASN A 1 74 ? -6.576 5.536 36.186 1.00 2.72 74 ASN A CA 1
ATOM 1471 C C . ASN A 1 74 ? -7.794 6.453 35.985 1.00 2.63 74 ASN A C 1
ATOM 1472 O O . ASN A 1 74 ? -8.923 6.000 35.768 1.00 3.00 74 ASN A O 1
ATOM 1483 N N . LEU A 1 75 ? -7.539 7.766 35.989 1.00 2.65 75 LEU A N 1
ATOM 1484 C CA . LEU A 1 75 ? -8.647 8.701 35.914 1.00 2.72 75 LEU A CA 1
ATOM 1485 C C . LEU A 1 75 ? -9.282 8.752 34.525 1.00 2.78 75 LEU A C 1
ATOM 1486 O O . LEU A 1 75 ? -10.433 9.177 34.397 1.00 3.51 75 LEU A O 1
ATOM 1502 N N . CYS A 1 76 ? -8.556 8.327 33.482 1.00 2.73 76 CYS A N 1
ATOM 1503 C CA . CYS A 1 76 ? -9.145 8.225 32.160 1.00 2.77 76 CYS A CA 1
ATOM 1504 C C . CYS A 1 76 ? -9.908 6.909 31.934 1.00 2.99 76 CYS A C 1
ATOM 1505 O O . CYS A 1 76 ? -10.534 6.745 30.881 1.00 3.55 76 CYS A O 1
ATOM 1512 N N . ASN A 1 77 ? -9.843 5.987 32.897 1.00 3.08 77 ASN A N 1
ATOM 1513 C CA . ASN A 1 77 ? -10.527 4.716 32.784 1.00 3.09 77 ASN A CA 1
ATOM 1514 C C . ASN A 1 77 ? -10.136 3.947 31.510 1.00 3.12 77 ASN A C 1
ATOM 1515 O O . ASN A 1 77 ? -10.996 3.429 30.790 1.00 3.74 77 ASN A O 1
ATOM 1526 N N . ILE A 1 78 ? -8.824 3.837 31.280 1.00 3.27 78 ILE A N 1
ATOM 1527 C CA A ILE A 1 78 ? -8.330 3.024 30.123 0.65 2.66 78 ILE A CA 1
ATOM 1528 C CA B ILE A 1 78 ? -8.335 3.450 30.057 0.35 3.12 78 ILE A CA 1
ATOM 1529 C C A ILE A 1 78 ? -7.021 2.361 30.474 0.65 2.46 78 ILE A C 1
ATOM 1530 C C B ILE A 1 78 ? -7.051 2.743 30.349 0.35 2.89 78 ILE A C 1
ATOM 1531 O O A ILE A 1 78 ? -6.195 2.912 31.226 0.65 3.48 78 ILE A O 1
ATOM 1532 O O B ILE A 1 78 ? -6.226 3.152 31.156 0.35 4.09 78 ILE A O 1
ATOM 1562 N N A PRO A 1 79 ? -6.726 1.259 29.796 0.78 3.12 79 PRO A N 1
ATOM 1563 N N B PRO A 1 79 ? -6.844 1.601 29.758 0.22 3.14 79 PRO A N 1
ATOM 1564 C CA A PRO A 1 79 ? -5.348 0.786 29.865 0.78 3.05 79 PRO A CA 1
ATOM 1565 C CA B PRO A 1 79 ? -5.548 0.927 29.760 0.22 3.22 79 PRO A CA 1
ATOM 1566 C C A PRO A 1 79 ? -4.514 1.780 29.038 0.78 2.96 79 PRO A C 1
ATOM 1567 C C B PRO A 1 79 ? -4.436 1.703 29.055 0.22 2.66 79 PRO A C 1
ATOM 1568 O O A PRO A 1 79 ? -4.897 2.364 28.037 0.78 3.06 79 PRO A O 1
ATOM 1569 O O B PRO A 1 79 ? -4.859 2.214 27.993 0.22 3.30 79 PRO A O 1
ATOM 1590 N N . CYS A 1 80 ? -3.237 1.884 29.487 1.00 3.04 80 CYS A N 1
ATOM 1591 C CA . CYS A 1 80 ? -2.327 2.750 28.774 1.00 2.77 80 CYS A CA 1
ATOM 1592 C C . CYS A 1 80 ? -2.090 2.306 27.332 1.00 2.69 80 CYS A C 1
ATOM 1593 O O . CYS A 1 80 ? -1.801 3.140 26.467 1.00 2.99 80 CYS A O 1
ATOM 1600 N N . SER A 1 81 ? -2.258 1.002 27.051 1.00 2.78 81 SER A N 1
ATOM 1601 C CA . SER A 1 81 ? -2.094 0.543 25.691 1.00 3.04 81 SER A CA 1
ATOM 1602 C C . SER A 1 81 ? -3.052 1.225 24.717 1.00 2.80 81 SER A C 1
ATOM 1603 O O . SER A 1 81 ? -2.730 1.359 23.532 1.00 3.35 81 SER A O 1
ATOM 1611 N N . ALA A 1 82 ? -4.221 1.667 25.188 1.00 2.69 82 ALA A N 1
ATOM 1612 C CA . ALA A 1 82 ? -5.148 2.341 24.295 1.00 3.04 82 ALA A CA 1
ATOM 1613 C C . ALA A 1 82 ? -4.554 3.646 23.775 1.00 2.93 82 ALA A C 1
ATOM 1614 O O . ALA A 1 82 ? -4.937 4.145 22.704 1.00 3.74 82 ALA A O 1
ATOM 1621 N N . LEU A 1 83 ? -3.641 4.227 24.559 1.00 2.85 83 LEU A N 1
ATOM 1622 C CA . LEU A 1 83 ? -2.985 5.456 24.202 1.00 3.00 83 LEU A CA 1
ATOM 1623 C C . LEU A 1 83 ? -1.883 5.264 23.173 1.00 3.15 83 LEU A C 1
ATOM 1624 O O . LEU A 1 83 ? -1.284 6.265 22.764 1.00 4.15 83 LEU A O 1
ATOM 1653 N N . LEU A 1 84 ? -1.610 4.018 22.744 1.00 3.22 84 LEU A N 1
ATOM 1654 C CA . LEU A 1 84 ? -0.612 3.710 21.733 1.00 3.27 84 LEU A CA 1
ATOM 1655 C C . LEU A 1 84 ? -1.259 3.301 20.416 1.00 3.97 84 LEU A C 1
ATOM 1656 O O . LEU A 1 84 ? -0.569 2.838 19.507 1.00 5.16 84 LEU A O 1
ATOM 1672 N N . SER A 1 85 ? -2.582 3.474 20.312 1.00 4.46 85 SER A N 1
ATOM 1673 C CA . SER A 1 85 ? -3.288 3.173 19.085 1.00 4.56 85 SER A CA 1
ATOM 1674 C C . SER A 1 85 ? -2.908 4.164 17.957 1.00 4.39 85 SER A C 1
ATOM 1675 O O . SER A 1 85 ? -2.577 5.318 18.201 1.00 4.83 85 SER A O 1
ATOM 1693 N N . SER A 1 86 ? -3.053 3.716 16.696 1.00 5.00 86 SER A N 1
ATOM 1694 C CA . SER A 1 86 ? -2.823 4.622 15.593 1.00 5.21 86 SER A CA 1
ATOM 1695 C C . SER A 1 86 ? -3.933 5.654 15.436 1.00 4.58 86 SER A C 1
ATOM 1696 O O . SER A 1 86 ? -3.681 6.783 15.009 1.00 6.57 86 SER A O 1
ATOM 1709 N N A ASP A 1 87 ? -5.176 5.225 15.729 0.81 3.95 87 ASP A N 1
ATOM 1710 N N B ASP A 1 87 ? -5.174 5.403 15.819 0.19 5.00 87 ASP A N 1
ATOM 1711 C CA A ASP A 1 87 ? -6.309 6.112 15.842 0.81 3.47 87 ASP A CA 1
ATOM 1712 C CA B ASP A 1 87 ? -6.322 6.311 15.917 0.19 5.54 87 ASP A CA 1
ATOM 1713 C C A ASP A 1 87 ? -6.241 6.841 17.209 0.81 2.96 87 ASP A C 1
ATOM 1714 C C B ASP A 1 87 ? -6.126 7.197 17.142 0.19 4.05 87 ASP A C 1
ATOM 1715 O O A ASP A 1 87 ? -5.948 6.223 18.230 0.81 3.56 87 ASP A O 1
ATOM 1716 O O B ASP A 1 87 ? -5.761 6.566 18.123 0.19 7.03 87 ASP A O 1
ATOM 1733 N N A ILE A 1 88 ? -6.535 8.153 17.199 0.90 3.43 88 ILE A N 1
ATOM 1734 N N B ILE A 1 88 ? -6.245 8.512 17.136 0.10 3.93 88 ILE A N 1
ATOM 1735 C CA A ILE A 1 88 ? -6.251 8.977 18.379 0.90 3.29 88 ILE A CA 1
ATOM 1736 C CA B ILE A 1 88 ? -5.968 9.385 18.280 0.10 2.99 88 ILE A CA 1
ATOM 1737 C C A ILE A 1 88 ? -7.405 9.069 19.381 0.90 3.04 88 ILE A C 1
ATOM 1738 C C B ILE A 1 88 ? -7.156 9.464 19.248 0.10 2.65 88 ILE A C 1
ATOM 1739 O O A ILE A 1 88 ? -7.285 9.808 20.353 0.90 3.52 88 ILE A O 1
ATOM 1740 O O B ILE A 1 88 ? -7.031 10.117 20.287 0.10 2.96 88 ILE A O 1
ATOM 1771 N N A THR A 1 89 ? -8.489 8.310 19.186 0.87 3.17 89 THR A N 1
ATOM 1772 N N B THR A 1 89 ? -8.277 8.801 18.981 0.13 3.56 89 THR A N 1
ATOM 1773 C CA A THR A 1 89 ? -9.661 8.422 20.054 0.87 3.28 89 THR A CA 1
ATOM 1774 C CA B THR A 1 89 ? -9.497 8.903 19.755 0.13 4.27 89 THR A CA 1
ATOM 1775 C C A THR A 1 89 ? -9.303 8.415 21.545 0.87 2.91 89 THR A C 1
ATOM 1776 C C B THR A 1 89 ? -9.276 8.795 21.258 0.13 3.04 89 THR A C 1
ATOM 1777 O O A THR A 1 89 ? -9.735 9.306 22.288 0.87 3.38 89 THR A O 1
ATOM 1778 O O B THR A 1 89 ? -9.655 9.652 22.059 0.13 3.46 89 THR A O 1
ATOM 1799 N N A ALA A 1 90 ? -8.604 7.378 21.999 0.88 2.83 90 ALA A N 1
ATOM 1800 N N B ALA A 1 90 ? -8.676 7.719 21.665 0.12 3.04 90 ALA A N 1
ATOM 1801 C CA A ALA A 1 90 ? -8.422 7.262 23.438 0.88 2.83 90 ALA A CA 1
ATOM 1802 C CA B ALA A 1 90 ? -8.563 7.461 23.077 0.12 2.73 90 ALA A CA 1
ATOM 1803 C C A ALA A 1 90 ? -7.526 8.374 23.984 0.88 2.65 90 ALA A C 1
ATOM 1804 C C B ALA A 1 90 ? -7.678 8.487 23.784 0.12 2.40 90 ALA A C 1
ATOM 1805 O O A ALA A 1 90 ? -7.766 8.892 25.084 0.88 2.92 90 ALA A O 1
ATOM 1806 O O B ALA A 1 90 ? -7.969 9.046 24.848 0.12 2.80 90 ALA A O 1
ATOM 1819 N N . SER A 1 91 ? -6.497 8.758 23.216 1.00 2.83 91 SER A N 1
ATOM 1820 C CA . SER A 1 91 ? -5.637 9.844 23.652 1.00 2.90 91 SER A CA 1
ATOM 1821 C C . SER A 1 91 ? -6.391 11.168 23.740 1.00 2.88 91 SER A C 1
ATOM 1822 O O . SER A 1 91 ? -6.190 11.933 24.690 1.00 3.30 91 SER A O 1
ATOM 1830 N N . VAL A 1 92 ? -7.241 11.456 22.742 1.00 3.11 92 VAL A N 1
ATOM 1831 C CA . VAL A 1 92 ? -8.000 12.695 22.812 1.00 3.34 92 VAL A CA 1
ATOM 1832 C C . VAL A 1 92 ? -8.968 12.683 23.984 1.00 3.07 92 VAL A C 1
ATOM 1833 O O . VAL A 1 92 ? -9.091 13.664 24.712 1.00 3.32 92 VAL A O 1
ATOM 1846 N N . ASN A 1 93 ? -9.687 11.566 24.176 1.00 3.18 93 ASN A N 1
ATOM 1847 C CA . ASN A 1 93 ? -10.645 11.549 25.257 1.00 3.28 93 ASN A CA 1
ATOM 1848 C C . ASN A 1 93 ? -9.943 11.684 26.610 1.00 2.92 93 ASN A C 1
ATOM 1849 O O . ASN A 1 93 ? -10.443 12.343 27.532 1.00 3.51 93 ASN A O 1
ATOM 1860 N N . CYS A 1 94 ? -8.760 11.073 26.747 1.00 2.68 94 CYS A N 1
ATOM 1861 C CA . CYS A 1 94 ? -8.030 11.205 28.001 1.00 2.61 94 CYS A CA 1
ATOM 1862 C C . CYS A 1 94 ? -7.471 12.631 28.176 1.00 2.76 94 CYS A C 1
ATOM 1863 O O . CYS A 1 94 ? -7.534 13.186 29.274 1.00 3.30 94 CYS A O 1
ATOM 1870 N N . ALA A 1 95 ? -6.986 13.243 27.093 1.00 2.82 95 ALA A N 1
ATOM 1871 C CA . ALA A 1 95 ? -6.562 14.636 27.182 1.00 3.11 95 ALA A CA 1
ATOM 1872 C C . ALA A 1 95 ? -7.711 15.547 27.644 1.00 3.37 95 ALA A C 1
ATOM 1873 O O . ALA A 1 95 ? -7.514 16.460 28.447 1.00 3.98 95 ALA A O 1
ATOM 1880 N N . LYS A 1 96 ? -8.923 15.290 27.114 1.00 3.49 96 LYS A N 1
ATOM 1881 C CA . LYS A 1 96 ? -10.068 16.057 27.546 1.00 4.06 96 LYS A CA 1
ATOM 1882 C C . LYS A 1 96 ? -10.320 15.876 29.042 1.00 4.55 96 LYS A C 1
ATOM 1883 O O . LYS A 1 96 ? -10.643 16.841 29.752 1.00 5.95 96 LYS A O 1
ATOM 1902 N N . LYS A 1 97 ? -10.180 14.653 29.546 1.00 4.36 97 LYS A N 1
ATOM 1903 C CA . LYS A 1 97 ? -10.343 14.373 30.968 1.00 4.90 97 LYS A CA 1
ATOM 1904 C C . LYS A 1 97 ? -9.331 15.101 31.814 1.00 5.04 97 LYS A C 1
ATOM 1905 O O . LYS A 1 97 ? -9.673 15.637 32.899 1.00 6.76 97 LYS A O 1
ATOM 1940 N N A ILE A 1 98 ? -8.062 15.094 31.392 0.56 4.15 98 ILE A N 1
ATOM 1941 N N B ILE A 1 98 ? -8.075 15.164 31.302 0.44 4.76 98 ILE A N 1
ATOM 1942 C CA A ILE A 1 98 ? -7.093 15.803 32.179 0.56 3.33 98 ILE A CA 1
ATOM 1943 C CA B ILE A 1 98 ? -6.850 15.809 31.895 0.44 5.61 98 ILE A CA 1
ATOM 1944 C C A ILE A 1 98 ? -7.506 17.270 32.393 0.56 3.50 98 ILE A C 1
ATOM 1945 C C B ILE A 1 98 ? -7.110 17.323 32.061 0.44 8.12 98 ILE A C 1
ATOM 1946 O O A ILE A 1 98 ? -7.423 17.800 33.508 0.56 4.24 98 ILE A O 1
ATOM 1947 O O B ILE A 1 98 ? -6.851 17.880 33.127 0.44 10.64 98 ILE A O 1
ATOM 1978 N N A VAL A 1 99 ? -7.950 17.909 31.298 0.50 2.91 99 VAL A N 1
ATOM 1979 N N B VAL A 1 99 ? -7.652 18.017 31.076 0.50 8.84 99 VAL A N 1
ATOM 1980 C CA A VAL A 1 99 ? -8.319 19.306 31.413 0.50 3.57 99 VAL A CA 1
ATOM 1981 C CA B VAL A 1 99 ? -8.077 19.450 31.269 0.50 8.06 99 VAL A CA 1
ATOM 1982 C C A VAL A 1 99 ? -9.674 19.498 32.136 0.50 4.92 99 VAL A C 1
ATOM 1983 C C B VAL A 1 99 ? -9.408 19.548 32.011 0.50 13.44 99 VAL A C 1
ATOM 1984 O O A VAL A 1 99 ? -9.846 20.583 32.645 0.50 20.54 99 VAL A O 1
ATOM 1985 O O B VAL A 1 99 ? -9.714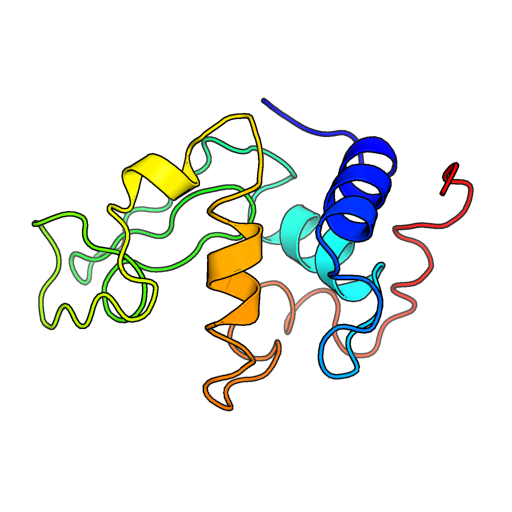 20.442 32.930 0.50 9.84 99 VAL A O 1
ATOM 2010 N N A SER A 1 100 ? -10.614 18.553 31.993 0.35 4.87 100 SER A N 1
ATOM 2011 N N B SER A 1 100 ? -10.435 18.689 31.930 0.65 6.90 100 SER A N 1
ATOM 2012 C CA A SER A 1 100 ? -11.849 18.622 32.758 0.35 6.07 100 SER A CA 1
ATOM 2013 C CA B SER A 1 100 ? -11.751 18.811 32.546 0.65 8.59 100 SER A CA 1
ATOM 2014 C C A SER A 1 100 ? -11.674 18.426 34.271 0.35 7.67 100 SER A C 1
ATOM 2015 C C B SER A 1 100 ? -11.705 18.457 34.061 0.65 6.28 100 SER A C 1
ATOM 2016 O O A SER A 1 100 ? -12.514 18.788 35.051 0.35 10.85 100 SER A O 1
ATOM 2017 O O B SER A 1 100 ? -12.661 18.735 34.785 0.65 11.46 100 SER A O 1
ATOM 2032 N N . ASP A 1 101 ? -10.595 17.848 34.559 1.00 6.22 101 ASP A N 1
ATOM 2033 C CA . ASP A 1 101 ? -10.238 17.630 35.975 1.00 6.99 101 ASP A CA 1
ATOM 2034 C C . ASP A 1 101 ? -9.406 18.848 36.538 1.00 7.71 101 ASP A C 1
ATOM 2035 O O . ASP A 1 101 ? -8.849 18.756 37.601 1.00 10.05 101 ASP A O 1
ATOM 2044 N N . GLY A 1 102 ? -9.450 19.939 35.844 1.00 9.33 102 GLY A N 1
ATOM 2045 C CA . GLY A 1 102 ? -8.935 21.215 36.383 1.00 10.88 102 GLY A CA 1
ATOM 2046 C C . GLY A 1 102 ? -7.501 21.479 36.147 1.00 8.16 102 GLY A C 1
ATOM 2047 O O . GLY A 1 102 ? -6.969 22.449 36.671 1.00 9.55 102 GLY A O 1
ATOM 2051 N N A ASN A 1 103 ? -6.752 20.655 35.358 0.47 6.07 103 ASN A N 1
ATOM 2052 N N B ASN A 1 103 ? -6.918 20.518 35.440 0.53 11.26 103 ASN A N 1
ATOM 2053 C CA A ASN A 1 103 ? -5.301 20.750 35.269 0.47 7.57 103 ASN A CA 1
ATOM 2054 C CA B ASN A 1 103 ? -5.590 20.839 34.965 0.53 9.20 103 ASN A CA 1
ATOM 2055 C C A ASN A 1 103 ? -4.610 21.583 34.206 0.47 6.81 103 ASN A C 1
ATOM 2056 C C B ASN A 1 103 ? -5.614 21.727 33.741 0.53 7.69 103 ASN A C 1
ATOM 2057 O O A ASN A 1 103 ? -3.409 21.851 34.187 0.47 10.44 103 ASN A O 1
ATOM 2058 O O B ASN A 1 103 ? -6.435 21.600 32.845 0.53 10.18 103 ASN A O 1
ATOM 2079 N N A GLY A 1 104 ? -5.473 22.144 33.373 0.42 7.53 104 GLY A N 1
ATOM 2080 N N B GLY A 1 104 ? -4.703 22.618 33.701 0.58 7.48 104 GLY A N 1
ATOM 2081 C CA A GLY A 1 104 ? -5.137 22.785 32.177 0.42 5.32 104 GLY A CA 1
ATOM 2082 C CA B GLY A 1 104 ? -4.469 23.303 32.459 0.58 11.65 104 GLY A CA 1
ATOM 2083 C C A GLY A 1 104 ? -4.082 22.051 31.346 0.42 4.70 104 GLY A C 1
ATOM 2084 C C B GLY A 1 104 ? -3.660 22.442 31.524 0.58 8.16 104 GLY A C 1
ATOM 2085 O O A GLY A 1 104 ? -3.696 20.953 31.614 0.42 6.32 104 GLY A O 1
ATOM 2086 O O B GLY A 1 104 ? -3.043 21.401 31.912 0.58 6.67 104 GLY A O 1
ATOM 2093 N N . MET A 1 105 ? -3.489 22.925 30.350 1.00 6.38 105 MET A N 1
ATOM 2094 C CA . MET A 1 105 ? -2.434 22.350 29.508 1.00 4.65 105 MET A CA 1
ATOM 2095 C C . MET A 1 105 ? -1.057 22.391 30.144 1.00 5.40 105 MET A C 1
ATOM 2096 O O . MET A 1 105 ? -0.152 21.720 29.666 1.00 4.92 105 MET A O 1
ATOM 2110 N N . ASN A 1 106 ? -0.922 23.087 31.289 1.00 8.38 106 ASN A N 1
ATOM 2111 C CA A ASN A 1 106 ? 0.138 22.979 32.184 0.61 14.08 106 ASN A CA 1
ATOM 2112 C CA B ASN A 1 106 ? 0.103 22.977 32.201 0.39 6.67 106 ASN A CA 1
ATOM 2113 C C . ASN A 1 106 ? 0.508 21.532 32.528 1.00 7.68 106 ASN A C 1
ATOM 2114 O O . ASN A 1 106 ? 1.709 21.254 32.878 1.00 8.84 106 ASN A O 1
ATOM 2134 N N . ALA A 1 107 ? -0.400 20.630 32.470 1.00 6.58 107 ALA A N 1
ATOM 2135 C CA . ALA A 1 107 ? -0.128 19.239 32.739 1.00 6.33 107 ALA A CA 1
ATOM 2136 C C . ALA A 1 107 ? 0.920 18.645 31.775 1.00 5.72 107 ALA A C 1
ATOM 2137 O O . ALA A 1 107 ? 1.554 17.646 32.118 1.00 7.70 107 ALA A O 1
ATOM 2144 N N . TRP A 1 108 ? 1.053 19.223 30.591 1.00 4.60 108 TRP A N 1
ATOM 2145 C CA . TRP A 1 108 ? 2.023 18.746 29.613 1.00 4.52 108 TRP A CA 1
ATOM 2146 C C . TRP A 1 108 ? 3.278 19.605 29.679 1.00 4.22 108 TRP A C 1
ATOM 2147 O O . TRP A 1 108 ? 3.288 20.780 29.291 1.00 4.72 108 TRP A O 1
ATOM 2168 N N . VAL A 1 109 ? 4.363 18.992 30.140 1.00 4.35 109 VAL A N 1
ATOM 2169 C CA A VAL A 1 109 ? 5.670 19.693 30.307 0.62 5.76 109 VAL A CA 1
ATOM 2170 C CA B VAL A 1 109 ? 5.583 19.733 30.262 0.38 3.78 109 VAL A CA 1
ATOM 2171 C C . VAL A 1 109 ? 6.071 20.290 28.957 1.00 4.21 109 VAL A C 1
ATOM 2172 O O . VAL A 1 109 ? 6.595 21.413 28.909 1.00 4.65 109 VAL A O 1
ATOM 2196 N N . ALA A 1 110 ? 5.908 19.549 27.868 1.00 3.96 110 ALA A N 1
ATOM 2197 C CA . ALA A 1 110 ? 6.363 20.077 26.584 1.00 4.31 110 ALA A CA 1
ATOM 2198 C C . ALA A 1 110 ? 5.514 21.258 26.135 1.00 4.13 110 ALA A C 1
ATOM 2199 O O . ALA A 1 110 ? 6.016 22.151 25.461 1.00 4.79 110 ALA A O 1
ATOM 2206 N N A TRP A 1 111 ? 4.228 21.249 26.487 0.89 4.34 111 TRP A N 1
ATOM 2207 N N B TRP A 1 111 ? 4.184 21.190 26.397 0.11 3.23 111 TRP A N 1
ATOM 2208 C CA A TRP A 1 111 ? 3.399 22.387 26.119 0.89 4.15 111 TRP A CA 1
ATOM 2209 C CA B TRP A 1 111 ? 3.314 22.353 26.222 0.11 5.46 111 TRP A CA 1
ATOM 2210 C C A TRP A 1 111 ? 3.876 23.651 26.847 0.89 3.89 111 TRP A C 1
ATOM 2211 C C B TRP A 1 111 ? 3.972 23.561 26.873 0.11 5.14 111 TRP A C 1
ATOM 2212 O O A TRP A 1 111 ? 4.009 24.735 26.269 0.89 3.85 111 TRP A O 1
ATOM 2213 O O B TRP A 1 111 ? 4.313 24.486 26.138 0.11 5.14 111 TRP A O 1
ATOM 2254 N N A ARG A 1 112 ? 4.190 23.468 28.099 0.44 4.56 112 ARG A N 1
ATOM 2255 N N B ARG A 1 112 ? 4.127 23.544 28.189 0.56 4.34 112 ARG A N 1
ATOM 2256 C CA A ARG A 1 112 ? 4.673 24.651 28.849 0.44 4.02 112 ARG A CA 1
ATOM 2257 C CA B ARG A 1 112 ? 4.507 24.720 28.939 0.56 6.14 112 ARG A CA 1
ATOM 2258 C C A ARG A 1 112 ? 5.970 25.185 28.210 0.44 3.48 112 ARG A C 1
ATOM 2259 C C B ARG A 1 112 ? 5.784 25.274 28.377 0.56 5.70 112 ARG A C 1
ATOM 2260 O O . ARG A 1 112 ? 6.107 26.430 28.138 1.00 5.67 112 ARG A O 1
ATOM 2301 N N A ASN A 1 113 ? 6.873 24.291 27.886 0.62 3.46 113 ASN A N 1
ATOM 2302 N N B ASN A 1 113 ? 6.675 24.310 28.262 0.38 5.55 113 ASN A N 1
ATOM 2303 C CA A ASN A 1 113 ? 8.218 24.672 27.455 0.62 3.48 113 ASN A CA 1
ATOM 2304 C CA B ASN A 1 113 ? 8.035 24.677 27.957 0.38 5.71 113 ASN A CA 1
ATOM 2305 C C A ASN A 1 113 ? 8.327 25.127 25.997 0.62 3.68 113 ASN A C 1
ATOM 2306 C C B ASN A 1 113 ? 8.253 25.084 26.494 0.38 5.47 113 ASN A C 1
ATOM 2307 O O A ASN A 1 113 ? 9.303 25.773 25.661 0.62 4.39 113 ASN A O 1
ATOM 2308 O O B ASN A 1 113 ? 9.224 25.813 26.310 0.38 6.23 113 ASN A O 1
ATOM 2329 N N A ARG A 1 114 ? 7.327 24.745 25.163 0.49 2.89 114 ARG A N 1
ATOM 2330 N N B ARG A 1 114 ? 7.422 24.678 25.513 0.51 6.43 114 ARG A N 1
ATOM 2331 C CA A ARG A 1 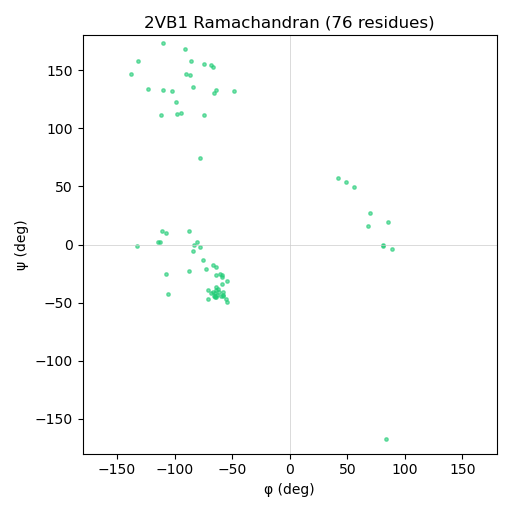114 ? 7.410 24.958 23.722 0.49 2.83 114 ARG A CA 1
ATOM 2332 C CA B ARG A 1 114 ? 7.735 24.831 24.101 0.51 6.59 114 ARG A CA 1
ATOM 2333 C C A ARG A 1 114 ? 6.271 25.736 23.114 0.49 3.21 114 ARG A C 1
ATOM 2334 C C B ARG A 1 114 ? 6.624 25.483 23.279 0.51 5.78 114 ARG A C 1
ATOM 2335 O O A ARG A 1 114 ? 6.378 26.220 21.987 0.49 4.71 114 ARG A O 1
ATOM 2336 O O B ARG A 1 114 ? 6.846 25.884 22.142 0.51 7.49 114 ARG A O 1
ATOM 2377 N N . CYS A 1 115 ? 5.216 25.720 23.819 1.00 4.44 115 CYS A N 1
ATOM 2378 C CA . CYS A 1 115 ? 4.032 26.185 23.171 1.00 4.56 115 CYS A CA 1
ATOM 2379 C C . CYS A 1 115 ? 3.415 27.406 23.864 1.00 4.78 115 CYS A C 1
ATOM 2380 O O . CYS A 1 115 ? 3.065 28.380 23.200 1.00 6.28 115 CYS A O 1
ATOM 2387 N N . LYS A 1 116 ? 3.281 27.346 25.188 1.00 4.38 116 LYS A N 1
ATOM 2388 C CA . LYS A 1 116 ? 2.718 28.434 25.968 1.00 4.53 116 LYS A CA 1
ATOM 2389 C C . LYS A 1 116 ? 3.377 29.751 25.571 1.00 4.70 116 LYS A C 1
ATOM 2390 O O . LYS A 1 116 ? 4.599 29.876 25.528 1.00 5.14 116 LYS A O 1
ATOM 2422 N N . GLY A 1 117 ? 2.550 30.773 25.325 1.00 5.91 117 GLY A N 1
ATOM 2423 C CA . GLY A 1 117 ? 3.054 32.097 25.093 1.00 7.02 117 GLY A CA 1
ATOM 2424 C C . GLY A 1 117 ? 3.556 32.383 23.672 1.00 5.65 117 GLY A C 1
ATOM 2425 O O . GLY A 1 117 ? 4.032 33.488 23.397 1.00 8.01 117 GLY A O 1
ATOM 2429 N N . THR A 1 118 ? 3.482 31.391 22.788 1.00 5.12 118 THR A N 1
ATOM 2430 C CA . THR A 1 118 ? 4.024 31.532 21.439 1.00 5.15 118 THR A CA 1
ATOM 2431 C C . THR A 1 118 ? 2.912 31.594 20.447 1.00 5.44 118 THR A C 1
ATOM 2432 O O . THR A 1 118 ? 1.729 31.381 20.754 1.00 6.40 118 THR A O 1
ATOM 2443 N N . ASP A 1 119 ? 3.262 31.868 19.172 1.00 5.56 119 ASP A N 1
ATOM 2444 C CA . ASP A 1 119 ? 2.291 31.900 18.086 1.00 6.09 119 ASP A CA 1
ATOM 2445 C C . ASP A 1 119 ? 1.927 30.472 17.635 1.00 5.97 119 ASP A C 1
ATOM 2446 O O . ASP A 1 119 ? 2.343 30.00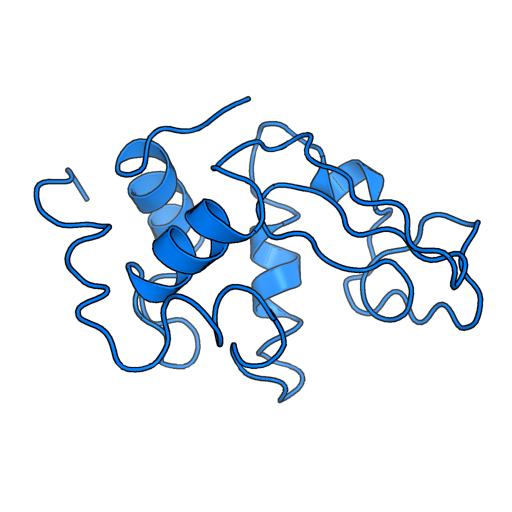6 16.594 1.00 6.36 119 ASP A O 1
ATOM 2455 N N . VAL A 1 120 ? 1.132 29.783 18.452 1.00 5.67 120 VAL A N 1
ATOM 2456 C CA . VAL A 1 120 ? 0.786 28.382 18.205 1.00 5.76 120 VAL A CA 1
AT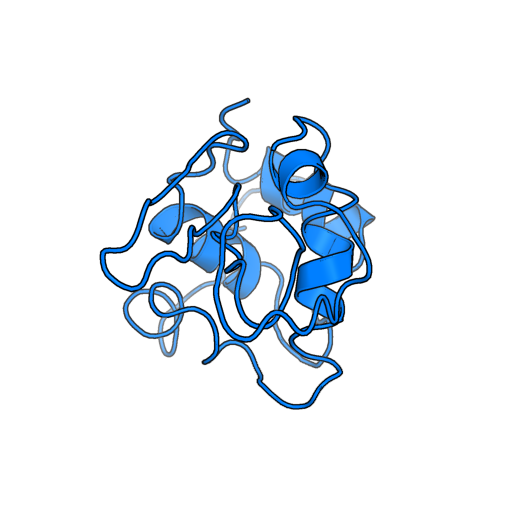OM 2457 C C . VAL A 1 120 ? -0.069 28.216 16.967 1.00 5.42 120 VAL A C 1
ATOM 2458 O O . VAL A 1 120 ? -0.145 27.081 16.443 1.00 5.91 120 VAL A O 1
ATOM 2471 N N . GLN A 1 121 ? -0.690 29.263 16.457 1.00 5.44 121 GLN A N 1
ATOM 2472 C CA . GLN A 1 121 ? -1.463 29.149 15.219 1.00 5.55 121 GLN A CA 1
ATOM 2473 C C . GLN A 1 121 ? -0.586 28.666 14.090 1.00 4.97 121 GLN A C 1
ATOM 2474 O O . GLN A 1 121 ? -1.082 28.025 13.146 1.00 5.15 121 GLN A O 1
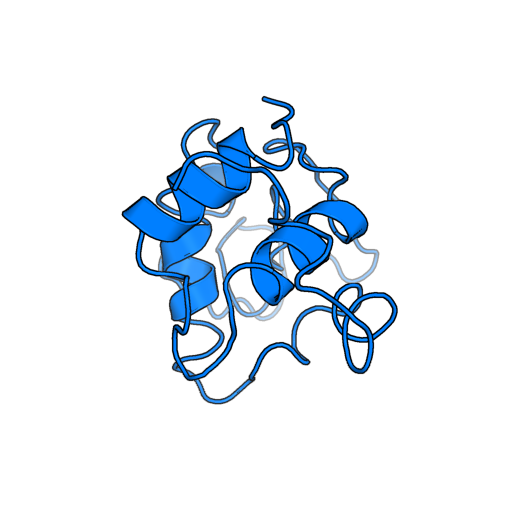ATOM 2488 N N . ALA A 1 122 ? 0.730 28.923 14.168 1.00 4.88 122 ALA A N 1
ATOM 2489 C CA . ALA A 1 122 ? 1.622 28.454 13.159 1.00 5.01 122 ALA A CA 1
ATOM 2490 C C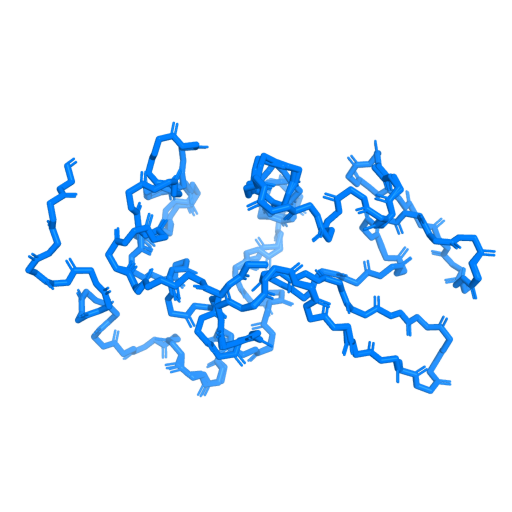 . ALA A 1 122 ? 1.499 26.936 12.936 1.00 4.89 122 ALA A C 1
ATOM 2491 O O . ALA A 1 122 ? 1.739 26.438 11.834 1.00 5.71 122 ALA A O 1
ATOM 2498 N N . TRP A 1 123 ? 1.159 26.184 14.010 1.00 4.90 123 TRP A N 1
ATOM 2499 C CA A TRP A 1 123 ? 1.111 24.752 13.883 0.76 4.89 123 TRP A CA 1
ATOM 2500 C CA B TRP A 1 123 ? 1.037 24.741 13.933 0.24 5.35 123 TRP A CA 1
ATOM 2501 C C . TRP A 1 123 ? -0.096 24.248 13.067 1.00 5.06 123 TRP A C 1
ATOM 2502 O O . TRP A 1 123 ? -0.055 23.104 12.593 1.00 6.04 123 TRP A O 1
ATOM 2542 N N . ILE A 1 124 ? -1.141 25.078 12.894 1.00 4.75 124 ILE A N 1
ATOM 2543 C CA . ILE A 1 124 ? -2.271 24.714 12.077 1.00 4.85 124 ILE A CA 1
ATOM 2544 C C . ILE A 1 124 ? -2.375 25.558 10.810 1.00 4.83 124 ILE A C 1
ATOM 2545 O O . ILE A 1 124 ? -3.299 25.377 10.002 1.00 5.73 124 ILE A O 1
ATOM 2561 N N . ARG A 1 125 ? -1.426 26.456 10.606 1.00 5.51 125 ARG A N 1
ATOM 2562 C CA . ARG A 1 125 ? -1.471 27.397 9.490 1.00 5.38 125 ARG A CA 1
ATOM 2563 C C . ARG A 1 125 ? -1.396 26.635 8.175 1.00 5.65 125 ARG A C 1
ATOM 2564 O O . ARG A 1 125 ? -0.585 25.777 7.973 1.00 6.88 125 ARG A O 1
ATOM 2585 N N . GLY A 1 126 ? -2.273 26.978 7.242 1.00 6.71 126 GLY A N 1
ATOM 2586 C CA . GLY A 1 126 ? -2.261 26.334 5.934 1.00 10.00 126 GLY A CA 1
ATOM 2587 C C . GLY A 1 126 ? -2.954 24.985 5.881 1.00 9.38 126 GLY A C 1
ATOM 2588 O O . GLY A 1 126 ? -3.077 24.442 4.785 1.00 12.88 126 GLY A O 1
ATOM 2592 N N . CYS A 1 127 ? -3.466 24.506 7.003 1.00 6.28 127 CYS A N 1
ATOM 2593 C CA . CYS A 1 127 ? -4.043 23.174 7.005 1.00 6.22 127 CYS A CA 1
ATOM 2594 C C . CYS A 1 127 ? -5.519 23.237 6.586 1.00 7.53 127 CYS A C 1
ATOM 2595 O O . CYS A 1 127 ? -6.243 24.107 6.967 1.00 12.85 127 CYS A O 1
ATOM 2602 N N . ARG A 1 128 ? -5.935 22.185 5.887 1.00 8.29 128 ARG A N 1
ATOM 2603 C CA . ARG A 1 128 ? -7.347 21.958 5.537 1.00 11.00 128 ARG A CA 1
ATOM 2604 C C . ARG A 1 128 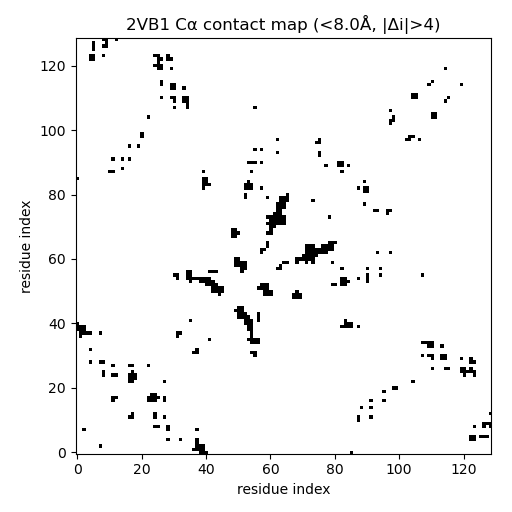? -8.126 21.487 6.795 1.00 11.81 128 ARG A C 1
ATOM 2605 O O . ARG A 1 128 ? -7.886 20.454 7.324 1.00 19.10 128 ARG A O 1
ATOM 2638 N N . LEU A 1 129 ? -9.045 22.393 7.285 1.00 19.83 129 LEU A N 1
ATOM 2639 C CA . LEU A 1 129 ? -9.793 22.015 8.469 1.00 20.67 129 LEU A CA 1
ATOM 2640 C C . LEU A 1 129 ? -11.312 22.124 8.246 1.00 28.93 129 LEU A C 1
ATOM 2641 O O . LEU A 1 129 ? -11.988 22.166 9.270 1.00 45.31 129 LEU A O 1
#

Solvent-accessible surface area: 6541 Å² total; per-residue (Å²): 114,97,20,32,83,37,108,0,0,19,10,1,87,179,56,37,0,66,102,36,146,59,50,45,1,1,22,0,0,0,0,0,59,67,32,13,83,13,48,1,122,22,55,70,180,48,154,72,35,2,8,25,13,0,2,0,22,4,40,0,74,103,19,0,66,22,71,173,16,76,54,61,142,40,67,20,128,33,75,1,77,29,2,51,46,69,82,5,58,19,4,1,78,2,0,49,87,4,11,53,67,71,47,15,0,96,54,9,95,13,19,106,100,141,0,107,86,79,93,20,83,40,60,35,114,81,18,228,96

Nearest PDB structures (foldseek):
  4yeo-assembly1_A  TM=9.999E-01  e=1.174E-23  Gallus gallus
  4n0j-assembly2_B  TM=9.948E-01  e=1.408E-23  Gallus gallus
  1uie-assembly1_A  TM=9.909E-01  e=4.452E-23  Gallus gallus
  1ios-assembly1_A  TM=9.885E-01  e=5.025E-23  Gallus gallus
  6p4d-assembly1_A  TM=9.875E-01  e=1.040E-22  Gallus gallus

Secondary structure (DSSP, 8-state):
-B--HHHHHHHHHHTT-TTBTTB-HHHHHHHHHHHHTTBTT-EEE-TTS-EEETTTTEETTTT-B-SS-TT---TT-SBGGGGG-SS-HHHHHHHHHHHHTT--GGG-HHHHHHTTTS-GGGGTTT---

Radius of gyration: 13.61 Å; Cα contacts (8 Å, |Δi|>4): 326; chains: 1; bounding box: 26×34×38 Å

Organism: Gallus gallus (NCBI:txid9031)

Sequence (129 aa):
KVFGRRCELAAAMKRHGLLDDNNYYRRGGYSSLLGNWVCAAKFESNNFNNTQQATTNRNTDGSTDYGIILQINSRRWWWCNDGRRTPGSRNLCNIIPPCSALLSSDDIITTAASVNCAKKIIVVSSDGNNGGMNNAWVVAWWRRNNRRCKGTDVQAWWIRGCRL

B-factor: mean 7.69, std 6.34, range [2.15, 55.21]

GO terms:
  GO:0003796 lysozyme activity (F, IDA)
  GO:0016231 beta-N-acetylglucosaminidase activity (F, IDA)
  GO:0005576 extracellular region (C, IDA)
  GO:0005783 endoplasmic reticulum (C, IDA)
  GO:0005576 extracellular region (C, TAS)
  GO:0042742 defense response to bacterium (P, TAS)
  GO:0042802 identical protein binding (F, IPI)
  GO:0005515 protein binding (F, IPI)
  GO:0005737 cytoplasm (C, IDA)
  GO:0016998 cell wall macromolecule catabolic process (P, IDA)